Protein AF-A0A2V9JKZ2-F1 (afdb_monomer_lite)

Structure (mmCIF, N/CA/C/O backbone):
data_AF-A0A2V9JKZ2-F1
#
_entry.id   AF-A0A2V9JKZ2-F1
#
loop_
_atom_site.group_PDB
_atom_site.id
_atom_site.type_symbol
_atom_site.label_atom_id
_atom_site.label_alt_id
_atom_site.label_comp_id
_atom_site.label_asym_id
_atom_site.label_entity_id
_atom_site.label_seq_id
_atom_site.pdbx_PDB_ins_code
_atom_site.Cartn_x
_atom_site.Cartn_y
_atom_site.Cartn_z
_atom_site.occupancy
_atom_site.B_iso_or_equiv
_atom_site.auth_seq_id
_atom_site.auth_comp_id
_atom_site.auth_asym_id
_atom_site.auth_atom_id
_atom_site.pdbx_PDB_model_num
ATOM 1 N N . SER A 1 1 ? 3.145 -2.200 -25.093 1.00 50.59 1 SER A N 1
ATOM 2 C CA . SER A 1 1 ? 3.037 -1.882 -26.533 1.00 50.59 1 SER A CA 1
ATOM 3 C C . SER A 1 1 ? 2.208 -0.611 -26.647 1.00 50.59 1 SER A C 1
ATOM 5 O O . SER A 1 1 ? 1.020 -0.634 -26.364 1.00 50.59 1 SER A O 1
ATOM 7 N N . GLY A 1 2 ? 2.857 0.525 -26.915 1.00 55.97 2 GLY A N 1
ATOM 8 C CA . GLY A 1 2 ? 2.317 1.862 -26.623 1.00 55.97 2 GLY A CA 1
ATOM 9 C C . GLY A 1 2 ? 1.389 2.433 -27.693 1.00 55.97 2 GLY A C 1
ATOM 10 O O . GLY A 1 2 ? 1.823 3.236 -28.509 1.00 55.97 2 GLY A O 1
ATOM 11 N N . THR A 1 3 ? 0.114 2.047 -27.670 1.00 51.66 3 THR A N 1
ATOM 12 C CA . THR A 1 3 ? -0.941 2.721 -28.461 1.00 51.66 3 THR A CA 1
ATOM 13 C C . THR A 1 3 ? -2.129 3.197 -27.622 1.00 51.66 3 THR A C 1
ATOM 15 O O . THR A 1 3 ? -3.080 3.740 -28.173 1.00 51.66 3 THR A O 1
ATOM 18 N N . GLN A 1 4 ? -2.061 3.066 -26.295 1.00 59.31 4 GLN A N 1
ATOM 19 C CA . GLN A 1 4 ? -2.987 3.707 -25.360 1.00 59.31 4 GLN A CA 1
ATOM 20 C C . GLN A 1 4 ? -2.178 4.589 -24.397 1.00 59.31 4 GLN A C 1
ATOM 22 O O . GLN A 1 4 ? -1.034 4.237 -24.096 1.00 59.31 4 GLN A O 1
ATOM 27 N N . PRO A 1 5 ? -2.707 5.744 -23.958 1.00 59.09 5 PRO A N 1
ATOM 28 C CA . PRO A 1 5 ? -2.115 6.493 -22.857 1.00 59.09 5 PRO A CA 1
ATOM 29 C C . PRO A 1 5 ? -2.015 5.580 -21.628 1.00 59.09 5 PRO A C 1
ATOM 31 O O . PRO A 1 5 ? -3.027 5.127 -21.103 1.00 59.09 5 PRO A O 1
ATOM 34 N N . ASP A 1 6 ? -0.793 5.263 -21.200 1.00 71.12 6 ASP A N 1
ATOM 35 C CA . ASP A 1 6 ? -0.531 4.451 -20.007 1.00 71.12 6 ASP A CA 1
ATOM 36 C C . ASP A 1 6 ? -0.588 5.348 -18.757 1.00 71.12 6 ASP A C 1
ATOM 38 O O . ASP A 1 6 ? 0.403 5.538 -18.038 1.00 71.12 6 ASP A O 1
ATOM 42 N N . ASP A 1 7 ? -1.749 5.960 -18.529 1.00 87.25 7 ASP A N 1
ATOM 43 C CA . ASP A 1 7 ? -1.973 6.866 -17.411 1.00 87.25 7 ASP A CA 1
ATOM 44 C C . ASP A 1 7 ? -2.085 6.055 -16.117 1.00 87.25 7 ASP A C 1
ATOM 46 O O . ASP A 1 7 ? -3.095 5.428 -15.800 1.00 87.25 7 ASP A O 1
ATOM 50 N N . TYR A 1 8 ? -1.003 6.065 -15.331 1.00 89.56 8 TYR A N 1
ATOM 51 C CA . TYR A 1 8 ? -0.931 5.349 -14.055 1.00 89.56 8 TYR A CA 1
ATOM 52 C C . TYR A 1 8 ? -2.120 5.597 -13.097 1.00 89.56 8 TYR A C 1
ATOM 54 O O . TYR A 1 8 ? -2.390 4.685 -12.308 1.00 89.56 8 TYR A O 1
ATOM 62 N N . PRO A 1 9 ? -2.822 6.759 -13.094 1.00 95.44 9 PRO A N 1
ATOM 63 C CA . PRO A 1 9 ? -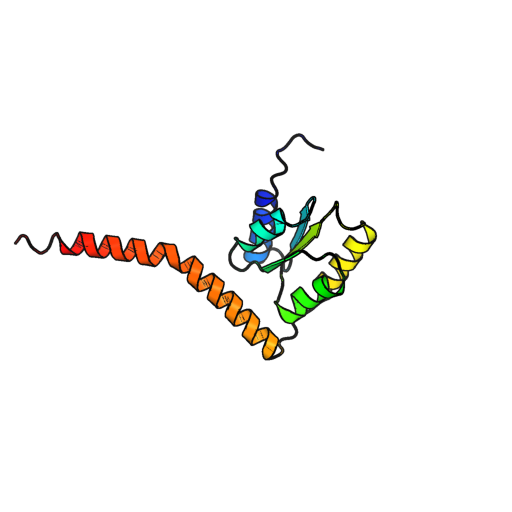3.999 6.942 -12.251 1.00 95.44 9 PRO A CA 1
ATOM 64 C C . PRO A 1 9 ? -5.141 5.971 -12.567 1.00 95.44 9 PRO A C 1
ATOM 66 O O . PRO A 1 9 ? -5.760 5.482 -11.626 1.00 95.44 9 PRO A O 1
ATOM 69 N N . ASP A 1 10 ? -5.374 5.627 -13.835 1.00 95.25 10 ASP A N 1
ATOM 70 C CA . ASP A 1 10 ? -6.485 4.751 -14.236 1.00 95.25 10 ASP A CA 1
ATOM 71 C C . ASP A 1 10 ? -6.268 3.323 -13.716 1.00 95.25 10 ASP A C 1
ATOM 73 O O . ASP A 1 10 ? -7.163 2.679 -13.163 1.00 95.25 10 ASP A O 1
ATOM 77 N N . PHE A 1 11 ? -5.027 2.838 -13.803 1.00 96.25 11 PHE A N 1
ATOM 78 C CA . PHE A 1 11 ? -4.645 1.544 -13.236 1.00 96.25 11 PHE A CA 1
ATOM 79 C C . PHE A 1 11 ? -4.680 1.553 -11.704 1.00 96.25 11 PHE A C 1
ATOM 81 O O . PHE A 1 11 ? -5.092 0.565 -11.089 1.00 96.25 11 PHE A O 1
ATOM 88 N N . ALA A 1 12 ? -4.273 2.662 -11.077 1.00 97.50 12 ALA A N 1
ATOM 89 C CA . ALA A 1 12 ? -4.365 2.824 -9.630 1.00 97.50 12 ALA A CA 1
ATOM 90 C C . ALA A 1 12 ? -5.826 2.795 -9.153 1.00 97.50 12 ALA A C 1
ATOM 92 O O . ALA A 1 12 ? -6.121 2.124 -8.164 1.00 97.50 12 ALA A O 1
ATOM 93 N N . GLU A 1 13 ? -6.739 3.450 -9.878 1.00 97.81 13 GLU A N 1
ATOM 94 C CA . GLU A 1 13 ? -8.178 3.390 -9.621 1.00 97.81 13 GLU A CA 1
ATOM 95 C C . GLU A 1 13 ? -8.714 1.967 -9.769 1.00 97.81 13 GLU A C 1
ATOM 97 O O . GLU A 1 13 ? -9.352 1.457 -8.848 1.00 97.81 13 GLU A O 1
ATOM 102 N N . ALA A 1 14 ? -8.407 1.283 -10.873 1.00 97.75 14 ALA A N 1
ATOM 103 C CA . ALA A 1 14 ? -8.881 -0.078 -11.111 1.00 97.75 14 ALA A CA 1
ATOM 104 C C . ALA A 1 14 ? -8.465 -1.052 -9.991 1.00 97.75 14 ALA A C 1
ATOM 106 O O . ALA A 1 14 ? -9.300 -1.818 -9.493 1.00 97.75 14 ALA A O 1
ATOM 107 N N . VAL A 1 15 ? -7.196 -1.000 -9.562 1.00 98.19 15 VAL A N 1
ATOM 108 C CA . VAL A 1 15 ? -6.673 -1.827 -8.461 1.00 98.19 15 VAL A CA 1
ATOM 109 C C . VAL A 1 15 ? -7.284 -1.416 -7.124 1.00 98.19 15 VAL A C 1
ATOM 111 O O . VAL A 1 15 ? -7.776 -2.276 -6.392 1.00 98.19 15 VAL A O 1
ATOM 114 N N . GLY A 1 16 ? -7.312 -0.119 -6.811 1.00 98.25 16 GLY A N 1
ATOM 115 C CA . GLY A 1 16 ? -7.882 0.377 -5.561 1.00 98.25 16 GLY A CA 1
ATOM 116 C C . GLY A 1 16 ? -9.360 0.015 -5.419 1.00 98.25 16 GLY A C 1
ATOM 117 O O . GLY A 1 16 ? -9.785 -0.487 -4.384 1.00 98.25 16 GLY A O 1
ATOM 118 N N . MET A 1 17 ? -10.147 0.153 -6.485 1.00 98.31 17 MET A N 1
ATOM 119 C CA . MET A 1 17 ? -11.558 -0.232 -6.483 1.00 98.31 17 MET A CA 1
ATOM 120 C C . MET A 1 17 ? -11.761 -1.748 -6.395 1.00 98.31 17 MET A C 1
ATOM 122 O O . MET A 1 17 ? -12.763 -2.194 -5.839 1.00 98.31 17 MET A O 1
ATOM 126 N N . ALA A 1 18 ? -10.848 -2.567 -6.927 1.00 98.56 18 ALA A N 1
ATOM 127 C CA . ALA A 1 18 ? -10.902 -4.015 -6.731 1.00 98.56 18 ALA A CA 1
ATOM 128 C C . ALA A 1 18 ? -10.695 -4.396 -5.258 1.00 98.56 18 ALA A C 1
ATOM 130 O O . ALA A 1 18 ? -11.501 -5.159 -4.724 1.00 98.56 18 ALA A O 1
ATOM 131 N N . VAL A 1 19 ? -9.683 -3.814 -4.606 1.00 98.44 19 VAL A N 1
ATOM 132 C CA . VAL A 1 19 ? -9.399 -4.041 -3.180 1.00 98.44 19 VAL A CA 1
ATOM 133 C C . VAL A 1 19 ? -10.551 -3.539 -2.311 1.00 98.44 19 VAL A C 1
ATOM 135 O O . VAL A 1 19 ? -11.118 -4.284 -1.518 1.00 98.44 19 VAL A O 1
ATOM 138 N N . ARG A 1 20 ? -10.980 -2.293 -2.520 1.00 97.25 20 ARG A N 1
ATOM 139 C CA . ARG A 1 20 ? -12.038 -1.655 -1.730 1.00 97.25 20 ARG A CA 1
ATOM 140 C C . ARG A 1 20 ? -13.392 -2.360 -1.834 1.00 97.25 20 ARG A C 1
ATOM 142 O O . ARG A 1 20 ? -14.122 -2.447 -0.853 1.00 97.25 20 ARG A O 1
ATOM 149 N N . ASN A 1 21 ? -13.729 -2.882 -3.013 1.00 97.50 21 ASN A N 1
ATOM 150 C CA . ASN A 1 21 ? -14.980 -3.613 -3.225 1.00 97.50 21 ASN A CA 1
ATOM 151 C C . ASN A 1 21 ? -14.881 -5.099 -2.832 1.00 97.50 21 ASN A C 1
ATOM 153 O O . ASN A 1 21 ? -15.763 -5.870 -3.204 1.00 97.50 21 ASN A O 1
ATOM 157 N N . ASN A 1 22 ? -13.823 -5.512 -2.122 1.00 96.94 22 ASN A N 1
ATOM 158 C CA . ASN A 1 22 ? -13.576 -6.897 -1.709 1.00 96.94 22 ASN A CA 1
ATOM 159 C C . ASN A 1 22 ? -13.552 -7.894 -2.887 1.00 96.94 22 ASN A C 1
ATOM 161 O O . ASN A 1 22 ? -13.917 -9.057 -2.736 1.00 96.94 22 ASN A O 1
ATOM 165 N N . ARG A 1 23 ? -13.147 -7.444 -4.084 1.00 98.19 23 ARG A N 1
ATOM 166 C CA . ARG A 1 23 ? -12.885 -8.330 -5.237 1.00 98.19 23 ARG A CA 1
ATOM 167 C C . ARG A 1 23 ? -11.467 -8.904 -5.209 1.00 98.19 23 ARG A C 1
ATOM 169 O O . ARG A 1 23 ? -11.173 -9.827 -5.962 1.00 98.19 23 ARG A O 1
ATOM 176 N N . ALA A 1 24 ? -10.602 -8.328 -4.382 1.00 97.75 24 ALA A N 1
ATOM 177 C CA . ALA A 1 24 ? -9.263 -8.798 -4.067 1.00 97.75 24 ALA A CA 1
ATOM 178 C C . ALA A 1 24 ? -8.903 -8.345 -2.646 1.00 97.75 24 ALA A C 1
ATOM 180 O O . ALA A 1 24 ? -9.344 -7.280 -2.221 1.00 97.75 24 ALA A O 1
ATOM 181 N N . ASP A 1 25 ? -8.069 -9.106 -1.940 1.00 97.00 25 ASP A N 1
ATOM 182 C CA . ASP A 1 25 ? -7.619 -8.726 -0.591 1.00 97.00 25 ASP A CA 1
ATOM 183 C C . ASP A 1 25 ? -6.493 -7.682 -0.630 1.00 97.00 25 ASP A C 1
ATOM 185 O O . ASP A 1 25 ? -6.369 -6.834 0.255 1.00 97.00 25 ASP A O 1
ATOM 189 N N . ARG A 1 26 ? -5.643 -7.750 -1.664 1.00 98.38 26 ARG A N 1
ATOM 190 C CA . ARG A 1 26 ? -4.467 -6.892 -1.855 1.00 98.38 26 ARG A CA 1
ATOM 191 C C . ARG A 1 26 ? -4.235 -6.579 -3.331 1.00 98.38 26 ARG A C 1
ATOM 193 O O . ARG A 1 26 ? -4.642 -7.339 -4.208 1.00 98.38 26 ARG A O 1
ATOM 200 N N . GLY A 1 27 ? -3.545 -5.474 -3.598 1.00 98.50 27 GLY A N 1
ATOM 201 C CA . GLY A 1 27 ? -3.153 -5.037 -4.938 1.00 98.50 27 GLY A CA 1
ATOM 202 C C . GLY A 1 27 ? -1.641 -4.896 -5.111 1.00 98.50 27 GLY A C 1
ATOM 203 O O . GLY A 1 27 ? -0.915 -4.645 -4.150 1.00 98.50 27 GLY A O 1
ATOM 204 N N . VAL A 1 28 ? -1.167 -5.011 -6.353 1.00 98.62 28 VAL A N 1
ATOM 205 C CA . VAL A 1 28 ? 0.209 -4.673 -6.746 1.00 98.62 28 VAL A CA 1
ATOM 206 C C . VAL A 1 28 ? 0.156 -3.731 -7.946 1.00 98.62 28 VAL A C 1
ATOM 208 O O . VAL A 1 28 ? -0.526 -4.015 -8.929 1.00 98.62 28 VAL A O 1
ATOM 211 N N . LEU A 1 29 ? 0.875 -2.615 -7.870 1.00 98.12 29 LEU A N 1
ATOM 212 C CA . LEU A 1 29 ? 1.020 -1.633 -8.941 1.00 98.12 29 LEU A CA 1
ATOM 213 C C . LEU A 1 29 ? 2.484 -1.524 -9.353 1.00 98.12 29 LEU A C 1
ATOM 215 O O . LEU A 1 29 ? 3.384 -1.501 -8.515 1.00 98.12 29 LEU A O 1
ATOM 219 N N . VAL A 1 30 ? 2.724 -1.395 -10.654 1.00 96.81 30 VAL A N 1
ATOM 220 C CA . VAL A 1 30 ? 4.069 -1.229 -11.207 1.00 96.81 30 VAL A CA 1
ATOM 221 C C . VAL A 1 30 ? 4.048 -0.067 -12.187 1.00 96.81 30 VAL A C 1
ATOM 223 O O . VAL A 1 30 ? 3.285 -0.074 -13.148 1.00 96.81 30 VAL A O 1
ATOM 226 N N . CYS A 1 31 ? 4.895 0.936 -11.966 1.00 94.31 31 CYS A N 1
ATOM 227 C CA . CYS A 1 31 ? 5.140 1.988 -12.955 1.00 94.31 31 CYS A CA 1
ATOM 228 C C . CYS A 1 31 ? 6.628 2.351 -12.987 1.00 94.31 31 CYS A C 1
ATOM 230 O O . CYS A 1 31 ? 7.406 1.784 -12.229 1.00 94.31 31 CYS A O 1
ATOM 232 N N . GLY A 1 32 ? 7.048 3.278 -13.857 1.00 95.50 32 GLY A N 1
ATOM 233 C CA . GLY A 1 32 ? 8.470 3.596 -14.055 1.00 95.50 32 GLY A CA 1
ATOM 234 C C . GLY A 1 32 ? 9.244 3.822 -12.748 1.00 95.50 32 GLY A C 1
ATOM 235 O O . GLY A 1 32 ? 10.177 3.081 -12.457 1.00 95.50 32 GLY A O 1
ATOM 236 N N . SER A 1 33 ? 8.840 4.805 -11.937 1.00 96.81 33 SER A N 1
ATOM 237 C CA . SER A 1 33 ? 9.418 5.033 -10.598 1.00 96.81 33 SER A CA 1
ATOM 238 C C . SER A 1 33 ? 8.581 4.458 -9.452 1.00 96.81 33 SER A C 1
ATOM 240 O O . SER A 1 33 ? 9.077 4.337 -8.338 1.00 96.81 33 SER A O 1
ATOM 242 N N . GLY A 1 34 ? 7.307 4.146 -9.695 1.00 97.12 34 GLY A N 1
ATOM 243 C CA . GLY A 1 34 ? 6.315 3.805 -8.668 1.00 97.12 34 GLY A CA 1
ATOM 244 C C . GLY A 1 34 ? 5.704 5.019 -7.947 1.00 97.12 34 GLY A C 1
ATOM 245 O O . GLY A 1 34 ? 4.626 4.910 -7.370 1.00 97.12 34 GLY A O 1
ATOM 246 N N . VAL A 1 35 ? 6.326 6.202 -8.022 1.00 97.94 35 VAL A N 1
ATOM 247 C CA . VAL A 1 35 ? 5.920 7.389 -7.240 1.00 97.94 35 VAL A CA 1
ATOM 248 C C . VAL A 1 35 ? 4.518 7.867 -7.610 1.00 97.94 35 VAL A C 1
ATOM 250 O O . VAL A 1 35 ? 3.664 7.994 -6.738 1.00 97.94 35 VAL A O 1
ATOM 253 N N . GLY A 1 36 ? 4.259 8.096 -8.901 1.00 96.94 36 GLY A N 1
ATOM 254 C CA . GLY A 1 36 ? 2.952 8.576 -9.361 1.00 96.94 36 GLY A CA 1
ATOM 255 C C . GLY A 1 36 ? 1.825 7.607 -9.003 1.00 96.94 36 GLY A C 1
ATOM 256 O O . GLY A 1 36 ? 0.820 8.013 -8.425 1.00 96.94 36 GLY A O 1
ATOM 257 N N . ALA A 1 37 ? 2.031 6.312 -9.262 1.00 97.44 37 ALA A N 1
ATOM 258 C CA . ALA A 1 37 ? 1.052 5.271 -8.953 1.00 97.44 37 ALA A CA 1
ATOM 259 C C . ALA A 1 37 ? 0.732 5.214 -7.450 1.00 97.44 37 ALA A C 1
ATOM 261 O O . ALA A 1 37 ? -0.436 5.136 -7.080 1.00 97.44 37 ALA A O 1
ATOM 262 N N . SER A 1 38 ? 1.746 5.336 -6.586 1.00 98.44 38 SER A N 1
ATOM 263 C CA . SER A 1 38 ? 1.560 5.408 -5.131 1.00 98.44 38 SER A CA 1
ATOM 264 C C . SER A 1 38 ? 0.787 6.661 -4.708 1.00 98.44 38 SER A C 1
ATOM 266 O O . SER A 1 38 ? -0.140 6.568 -3.901 1.00 98.44 38 SER A O 1
ATOM 268 N N . VAL A 1 39 ? 1.103 7.826 -5.285 1.00 98.44 39 VAL A N 1
ATOM 269 C CA . VAL A 1 39 ? 0.375 9.075 -5.010 1.00 98.44 39 VAL A CA 1
ATOM 270 C C . VAL A 1 39 ? -1.097 8.955 -5.403 1.00 98.44 39 VAL A C 1
ATOM 272 O O . VAL A 1 39 ? -1.947 9.348 -4.607 1.00 98.44 39 VAL A O 1
ATOM 275 N N . ALA A 1 40 ? -1.399 8.418 -6.589 1.00 98.31 40 ALA A N 1
ATOM 276 C CA . ALA A 1 40 ? -2.769 8.251 -7.074 1.00 98.31 40 ALA A CA 1
ATOM 277 C C . ALA A 1 40 ? -3.558 7.225 -6.250 1.00 98.31 40 ALA A C 1
ATOM 279 O O . ALA A 1 40 ? -4.662 7.530 -5.805 1.00 98.31 40 ALA A O 1
ATOM 280 N N . ALA A 1 41 ? -2.983 6.048 -5.983 1.00 98.31 41 ALA A N 1
ATOM 281 C CA . ALA A 1 41 ? -3.652 4.989 -5.228 1.00 98.31 41 ALA A CA 1
ATOM 282 C C . ALA A 1 41 ? -4.068 5.456 -3.823 1.00 98.31 41 ALA A C 1
ATOM 284 O O . ALA A 1 41 ? -5.200 5.227 -3.412 1.00 98.31 41 ALA A O 1
ATOM 285 N N . ASN A 1 42 ? -3.204 6.202 -3.124 1.00 98.25 42 ASN A N 1
ATOM 286 C CA . ASN A 1 42 ? -3.506 6.757 -1.797 1.00 98.25 42 ASN A CA 1
ATOM 287 C C . ASN A 1 42 ? -4.555 7.893 -1.804 1.00 98.25 42 ASN A C 1
ATOM 289 O O . ASN A 1 42 ? -4.872 8.436 -0.746 1.00 98.25 42 ASN A O 1
ATOM 293 N N . LYS A 1 43 ? -5.075 8.319 -2.967 1.00 97.12 43 LYS A N 1
ATOM 294 C CA . LYS A 1 43 ? -6.242 9.224 -3.033 1.00 97.12 43 LYS A CA 1
ATOM 295 C C . LYS A 1 43 ? -7.570 8.484 -2.959 1.00 97.12 43 LYS A C 1
ATOM 297 O O . LYS A 1 43 ? -8.598 9.123 -2.736 1.00 97.12 43 LYS A O 1
ATOM 302 N N . ILE A 1 44 ? -7.555 7.171 -3.151 1.00 97.50 44 ILE A N 1
ATOM 303 C CA . ILE A 1 44 ? -8.740 6.330 -3.078 1.00 97.50 44 ILE A CA 1
ATOM 304 C C . ILE A 1 44 ? -8.975 6.008 -1.601 1.00 97.50 44 ILE A C 1
ATOM 306 O O . ILE A 1 44 ? -8.069 5.475 -0.960 1.00 97.50 44 ILE A O 1
ATOM 310 N N . PRO A 1 45 ? -10.164 6.311 -1.050 1.00 97.00 45 PRO A N 1
ATOM 311 C CA . PRO A 1 45 ? -10.476 5.979 0.331 1.00 97.00 45 PRO A CA 1
ATOM 312 C C . PRO A 1 45 ? -10.205 4.508 0.647 1.00 97.00 45 PRO A C 1
ATOM 314 O O . PRO A 1 45 ? -10.501 3.641 -0.174 1.00 97.00 45 PRO A O 1
ATOM 317 N N . GLU A 1 46 ? -9.694 4.243 1.846 1.00 97.12 46 GLU A N 1
ATOM 318 C CA . GLU A 1 46 ? -9.406 2.916 2.402 1.00 97.12 46 GLU A CA 1
ATOM 319 C C . GLU A 1 46 ? -8.202 2.200 1.759 1.00 97.12 46 GLU A C 1
ATOM 321 O O . GLU A 1 46 ? -7.796 1.129 2.233 1.00 97.12 46 GLU A O 1
ATOM 326 N N . ILE A 1 47 ? -7.571 2.805 0.747 1.00 98.56 47 ILE A N 1
ATOM 327 C CA . ILE A 1 47 ? -6.332 2.317 0.140 1.00 98.56 47 ILE A CA 1
ATOM 328 C C . ILE A 1 47 ? -5.121 2.886 0.869 1.00 98.56 47 ILE A C 1
ATOM 330 O O . ILE A 1 47 ? -4.971 4.091 1.053 1.00 98.56 47 ILE A O 1
ATOM 334 N N . ARG A 1 48 ? -4.230 1.980 1.264 1.00 98.56 48 ARG A N 1
ATOM 335 C CA . ARG A 1 48 ? -2.932 2.259 1.875 1.00 98.56 48 ARG A CA 1
ATOM 336 C C . ARG A 1 48 ? -1.878 1.659 0.962 1.00 98.56 48 ARG A C 1
ATOM 338 O O . ARG A 1 48 ? -1.610 0.459 1.027 1.00 98.56 48 ARG A O 1
ATOM 345 N N . ALA A 1 49 ? -1.345 2.490 0.071 1.00 98.69 49 ALA A N 1
ATOM 346 C CA . ALA A 1 49 ? -0.379 2.081 -0.937 1.00 98.69 49 ALA A CA 1
ATOM 347 C C . ALA A 1 49 ? 1.048 2.491 -0.549 1.00 98.69 49 ALA A C 1
ATOM 349 O O . ALA A 1 49 ? 1.325 3.681 -0.388 1.00 98.69 49 ALA A O 1
ATOM 350 N N . GLY A 1 50 ? 1.973 1.536 -0.459 1.00 98.56 50 GLY A N 1
ATOM 351 C CA . GLY A 1 50 ? 3.385 1.805 -0.165 1.00 98.56 50 GLY A CA 1
ATOM 352 C C . GLY A 1 50 ? 4.281 1.564 -1.372 1.00 98.56 50 GLY A C 1
ATOM 353 O O . GLY A 1 50 ? 4.205 0.516 -2.010 1.00 98.56 50 GLY A O 1
ATOM 354 N N . LEU A 1 51 ? 5.135 2.54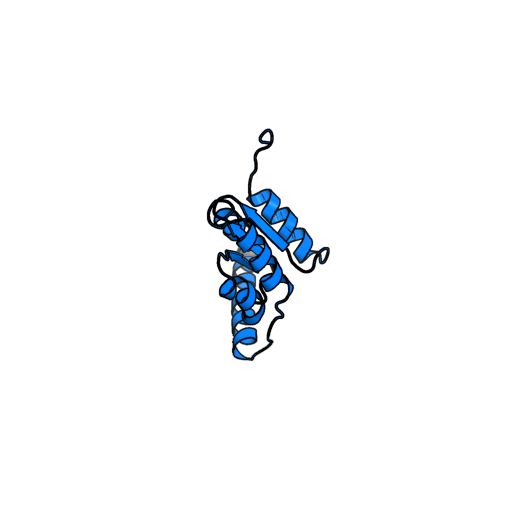0 -1.689 1.00 98.75 51 LEU A N 1
ATOM 355 C CA . LEU A 1 51 ? 6.226 2.362 -2.645 1.00 98.75 51 LEU A CA 1
ATOM 356 C C . LEU A 1 51 ? 7.399 1.689 -1.933 1.00 98.75 51 LEU A C 1
ATOM 358 O O . LEU A 1 51 ? 8.014 2.305 -1.065 1.00 98.75 51 LEU A O 1
ATOM 362 N N . CYS A 1 52 ? 7.710 0.450 -2.304 1.00 98.62 52 CYS A N 1
ATOM 363 C CA . CYS A 1 52 ? 8.763 -0.325 -1.652 1.00 98.62 52 CYS A CA 1
ATOM 364 C C . CYS A 1 52 ? 9.790 -0.800 -2.678 1.00 98.62 52 CYS A C 1
ATOM 366 O O . CYS A 1 52 ? 9.430 -1.347 -3.720 1.00 98.62 52 CYS A O 1
ATOM 368 N N . HIS A 1 53 ? 11.072 -0.630 -2.358 1.00 98.50 53 HIS A N 1
ATOM 369 C CA . HIS A 1 53 ? 12.200 -1.116 -3.165 1.00 98.50 53 HIS A CA 1
ATOM 370 C C . HIS A 1 53 ? 13.130 -2.032 -2.359 1.00 98.50 53 HIS A C 1
ATOM 372 O O . HIS A 1 53 ? 14.250 -2.304 -2.777 1.00 98.50 53 HIS A O 1
ATOM 378 N N . ASP A 1 54 ? 12.655 -2.521 -1.215 1.00 98.56 54 ASP A N 1
ATOM 379 C CA . ASP A 1 54 ? 13.378 -3.393 -0.298 1.00 98.56 54 ASP A CA 1
ATOM 380 C C . ASP A 1 54 ? 12.404 -4.308 0.470 1.00 98.56 54 ASP A C 1
ATOM 382 O O . ASP A 1 54 ? 11.231 -3.966 0.676 1.00 98.56 54 ASP A O 1
ATOM 386 N N . SER A 1 55 ? 12.887 -5.489 0.870 1.00 98.25 55 SER A N 1
ATOM 387 C CA . SER A 1 55 ? 12.064 -6.549 1.474 1.00 98.25 55 SER A CA 1
ATOM 388 C C . SER A 1 55 ? 11.542 -6.167 2.860 1.00 98.25 55 SER A C 1
ATOM 390 O O . SER A 1 55 ? 10.437 -6.569 3.230 1.00 98.25 55 SER A O 1
ATOM 392 N N . TYR A 1 56 ? 12.294 -5.343 3.600 1.00 98.44 56 TYR A N 1
ATOM 393 C CA . TYR A 1 56 ? 11.878 -4.842 4.907 1.00 98.44 56 TYR A CA 1
ATOM 394 C C . TYR A 1 56 ? 10.622 -3.979 4.769 1.00 98.44 56 TYR A C 1
ATOM 396 O O . TYR A 1 56 ? 9.597 -4.305 5.362 1.00 98.44 56 TYR A O 1
ATOM 404 N N . SER A 1 57 ? 10.644 -2.950 3.924 1.00 98.62 57 SER A N 1
ATOM 405 C CA . SER A 1 57 ? 9.498 -2.062 3.708 1.00 98.62 57 SER A CA 1
ATOM 406 C C . SER A 1 57 ? 8.281 -2.803 3.147 1.00 98.62 57 SER A C 1
ATOM 408 O O . SER A 1 57 ? 7.160 -2.550 3.588 1.00 98.62 57 SER A O 1
ATOM 410 N N . ALA A 1 58 ? 8.482 -3.750 2.220 1.00 98.69 58 ALA A N 1
ATOM 411 C CA . ALA A 1 58 ? 7.390 -4.530 1.629 1.00 98.69 58 ALA A CA 1
ATOM 412 C C . ALA A 1 58 ? 6.655 -5.405 2.663 1.00 98.69 58 ALA A C 1
ATOM 414 O O . ALA A 1 58 ? 5.431 -5.525 2.608 1.00 98.69 58 ALA A O 1
ATOM 415 N N . HIS A 1 59 ? 7.388 -5.991 3.614 1.00 98.75 59 HIS A N 1
ATOM 416 C CA . HIS A 1 59 ? 6.810 -6.781 4.702 1.00 98.75 59 HIS A CA 1
ATOM 417 C C . HIS A 1 59 ? 6.206 -5.892 5.798 1.00 98.75 59 HIS A C 1
ATOM 419 O O . HIS A 1 59 ? 5.041 -6.033 6.168 1.00 98.75 59 HIS A O 1
ATOM 425 N N . GLN A 1 60 ? 6.995 -4.938 6.294 1.00 98.31 60 GLN A N 1
ATOM 426 C CA . GLN A 1 60 ? 6.645 -4.093 7.435 1.00 98.31 60 GLN A CA 1
ATOM 427 C C . GLN A 1 60 ? 5.484 -3.154 7.126 1.00 98.31 60 GLN A C 1
ATOM 429 O O . GLN A 1 60 ? 4.681 -2.886 8.012 1.00 98.31 60 GLN A O 1
ATOM 434 N N . GLY A 1 61 ? 5.338 -2.699 5.877 1.00 98.50 61 GLY A N 1
ATOM 435 C CA . GLY A 1 61 ? 4.177 -1.905 5.478 1.00 98.50 61 GLY A CA 1
ATOM 436 C C . GLY A 1 61 ? 2.860 -2.637 5.757 1.00 98.50 61 GLY A C 1
ATOM 437 O O . GLY A 1 61 ? 1.894 -2.038 6.223 1.00 98.50 61 GLY A O 1
ATOM 438 N N . VAL A 1 62 ? 2.818 -3.955 5.553 1.00 98.75 62 VAL A N 1
ATOM 439 C CA . VAL A 1 62 ? 1.649 -4.766 5.924 1.00 98.75 62 VAL A CA 1
ATOM 440 C C . VAL A 1 62 ? 1.574 -4.943 7.435 1.00 98.75 62 VAL A C 1
ATOM 442 O O . VAL A 1 62 ? 0.525 -4.721 8.033 1.00 98.75 62 VAL A O 1
ATOM 445 N N . GLU A 1 63 ? 2.684 -5.330 8.062 1.00 98.62 63 GLU A N 1
ATOM 446 C CA . GLU A 1 63 ? 2.725 -5.663 9.486 1.00 98.62 63 GLU A CA 1
ATOM 447 C C . GLU A 1 63 ? 2.344 -4.482 10.395 1.00 98.62 63 GLU A C 1
ATOM 449 O O . GLU A 1 63 ? 1.663 -4.667 11.411 1.00 98.62 63 GLU A O 1
ATOM 454 N N . HIS A 1 64 ? 2.773 -3.274 10.032 1.00 98.56 64 HIS A N 1
ATOM 455 C CA . HIS A 1 64 ? 2.659 -2.064 10.844 1.00 98.56 64 HIS A CA 1
ATOM 456 C C . HIS A 1 64 ? 1.503 -1.162 10.428 1.00 98.56 64 HIS A C 1
ATOM 458 O O . HIS A 1 64 ? 0.838 -0.585 11.292 1.00 98.56 64 HIS A O 1
ATOM 464 N N . ASP A 1 65 ? 1.279 -1.031 9.122 1.00 98.31 65 ASP A N 1
ATOM 465 C CA . ASP A 1 65 ? 0.360 -0.042 8.558 1.00 98.31 65 ASP A CA 1
ATOM 466 C C . ASP A 1 65 ? -0.839 -0.687 7.857 1.00 98.31 65 ASP A C 1
ATOM 468 O O . ASP A 1 65 ? -1.674 0.023 7.295 1.00 98.31 65 ASP A O 1
ATOM 472 N N . ASP A 1 66 ? -0.953 -2.021 7.903 1.00 98.50 66 ASP A N 1
ATOM 473 C CA . ASP A 1 66 ? -2.005 -2.772 7.212 1.00 98.50 66 ASP A CA 1
ATOM 474 C C . ASP A 1 66 ? -2.093 -2.358 5.731 1.00 98.50 66 ASP A C 1
ATOM 476 O O . ASP A 1 66 ? -3.169 -2.092 5.186 1.00 98.50 66 ASP A O 1
ATOM 480 N N . MET A 1 67 ? -0.924 -2.188 5.100 1.00 98.69 67 MET A N 1
ATOM 481 C CA . MET A 1 67 ? -0.784 -1.830 3.692 1.00 98.69 67 MET A CA 1
ATOM 482 C C . MET A 1 67 ? -1.488 -2.871 2.821 1.00 98.69 67 MET A C 1
ATOM 484 O O . MET A 1 67 ? -1.196 -4.064 2.896 1.00 98.69 67 MET A O 1
ATOM 488 N N . ASN A 1 68 ? -2.398 -2.414 1.963 1.00 98.75 68 ASN A N 1
ATOM 489 C CA . ASN A 1 68 ? -3.203 -3.279 1.099 1.00 98.75 68 ASN A CA 1
ATOM 490 C C . ASN A 1 68 ? -2.868 -3.122 -0.391 1.00 98.75 68 ASN A C 1
ATOM 492 O O . ASN A 1 68 ? -3.362 -3.894 -1.211 1.00 98.75 68 ASN A O 1
ATOM 496 N N . VAL A 1 69 ? -1.980 -2.191 -0.751 1.00 98.88 69 VAL A N 1
ATOM 497 C CA . VAL A 1 69 ? -1.432 -2.075 -2.106 1.00 98.88 69 VAL A CA 1
ATOM 498 C C . VAL A 1 69 ? 0.089 -1.910 -2.055 1.00 98.88 69 VAL A C 1
ATOM 500 O O . VAL A 1 69 ? 0.602 -0.965 -1.460 1.00 98.88 69 VAL A O 1
ATOM 503 N N . LEU A 1 70 ? 0.821 -2.804 -2.716 1.00 98.88 70 LEU A N 1
ATOM 504 C CA . LEU A 1 70 ? 2.258 -2.660 -2.952 1.00 98.88 70 LEU A CA 1
ATOM 505 C C . LEU A 1 70 ? 2.492 -1.907 -4.261 1.00 98.88 70 LEU A C 1
ATOM 507 O O . LEU A 1 70 ? 1.892 -2.234 -5.282 1.00 98.88 70 LEU A O 1
ATOM 511 N N . VAL A 1 71 ? 3.399 -0.935 -4.264 1.00 98.81 71 VAL A N 1
ATOM 512 C CA . VAL A 1 71 ? 3.797 -0.201 -5.467 1.00 98.81 71 VAL A CA 1
ATOM 513 C C . VAL A 1 71 ? 5.286 -0.389 -5.725 1.00 98.81 71 VAL A C 1
ATOM 515 O O . VAL A 1 71 ? 6.100 -0.222 -4.821 1.00 98.81 71 VAL A O 1
ATOM 518 N N . LEU A 1 72 ? 5.647 -0.715 -6.967 1.00 98.69 72 LEU A N 1
ATOM 519 C CA . LEU A 1 72 ? 7.020 -0.990 -7.391 1.00 98.69 72 LEU A CA 1
ATOM 520 C C . LEU A 1 72 ? 7.450 -0.072 -8.544 1.00 98.69 72 LEU A C 1
ATOM 522 O O . LEU A 1 72 ? 6.645 0.326 -9.391 1.00 98.69 72 LEU A O 1
ATOM 526 N N . GLY A 1 73 ? 8.747 0.245 -8.582 1.00 98.06 73 GLY A N 1
ATOM 527 C CA . GLY A 1 73 ? 9.368 1.050 -9.637 1.00 98.06 73 GLY A CA 1
ATOM 528 C C . GLY A 1 73 ? 10.102 0.181 -10.655 1.00 98.06 73 GLY A C 1
ATOM 529 O O . GLY A 1 73 ? 11.207 -0.275 -10.374 1.00 98.06 73 GLY A O 1
ATOM 530 N N . SER A 1 74 ? 9.541 -0.019 -11.848 1.00 97.19 74 SER A N 1
ATOM 531 C CA . SER A 1 74 ? 10.117 -0.904 -12.875 1.00 97.19 74 SER A CA 1
ATOM 532 C C . SER A 1 74 ? 11.453 -0.428 -13.448 1.00 97.19 74 SER A C 1
ATOM 534 O O . SER A 1 74 ? 12.205 -1.230 -13.990 1.00 97.19 74 SER A O 1
ATOM 536 N N . ARG A 1 75 ? 11.762 0.869 -13.340 1.00 97.25 75 ARG A N 1
ATOM 537 C CA . ARG A 1 75 ? 13.059 1.453 -13.727 1.00 97.25 75 ARG A CA 1
ATOM 538 C C . ARG A 1 75 ? 14.025 1.582 -12.547 1.00 97.25 75 ARG A C 1
ATOM 540 O O . ARG A 1 75 ? 15.106 2.129 -12.726 1.00 97.25 75 ARG A O 1
ATOM 547 N N . VAL A 1 76 ? 13.620 1.147 -11.351 1.00 98.19 76 VAL A N 1
ATOM 548 C CA . VAL A 1 76 ? 14.374 1.334 -10.101 1.00 98.19 76 VAL A CA 1
ATOM 549 C C . VAL A 1 76 ? 14.910 0.011 -9.565 1.00 98.19 76 VAL A C 1
ATOM 551 O O . VAL A 1 76 ? 16.051 -0.041 -9.117 1.00 98.19 76 VAL A O 1
ATOM 554 N N . ILE A 1 77 ? 14.116 -1.058 -9.634 1.00 98.00 77 ILE A N 1
ATOM 555 C CA . ILE A 1 77 ? 14.493 -2.384 -9.131 1.00 98.00 77 ILE A CA 1
ATOM 556 C C . ILE A 1 77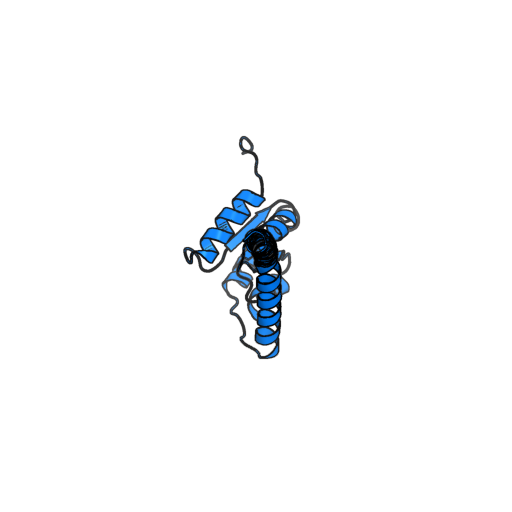 ? 14.505 -3.431 -10.245 1.00 98.00 77 ILE A C 1
ATOM 558 O O . ILE A 1 77 ? 13.761 -3.332 -11.221 1.00 98.00 77 ILE A O 1
ATOM 562 N N . ALA A 1 78 ? 15.339 -4.459 -10.083 1.00 97.75 78 ALA A N 1
ATOM 563 C CA . ALA A 1 78 ? 15.373 -5.607 -10.984 1.00 97.75 78 ALA A CA 1
ATOM 564 C C . ALA A 1 78 ? 14.147 -6.519 -10.796 1.00 97.75 78 ALA A C 1
ATOM 566 O O . ALA A 1 78 ? 13.536 -6.554 -9.725 1.00 97.75 78 ALA A O 1
ATOM 567 N N . SER A 1 79 ? 13.819 -7.305 -11.826 1.00 97.06 79 SER A N 1
ATOM 568 C CA . SER A 1 79 ? 12.667 -8.216 -11.817 1.00 97.06 79 SER A CA 1
ATOM 569 C C . SER A 1 79 ? 12.726 -9.249 -10.691 1.00 97.06 79 SER A C 1
ATOM 571 O O . SER A 1 79 ? 11.703 -9.511 -10.070 1.00 97.06 79 SER A O 1
ATOM 573 N N . GLU A 1 80 ? 13.895 -9.818 -10.393 1.00 97.94 80 GLU A N 1
ATOM 574 C CA . GLU A 1 80 ? 14.039 -10.810 -9.315 1.00 97.94 80 GLU A CA 1
ATOM 575 C C . GLU A 1 80 ? 13.679 -10.220 -7.949 1.00 97.94 80 GLU A C 1
ATOM 577 O O . GLU A 1 80 ? 12.874 -10.796 -7.215 1.00 97.94 80 GLU A O 1
ATOM 582 N N . LEU A 1 81 ? 14.182 -9.014 -7.660 1.00 98.31 81 LEU A N 1
ATOM 583 C CA . LEU A 1 81 ? 13.821 -8.290 -6.446 1.00 98.31 81 LEU A CA 1
ATOM 584 C C . LEU A 1 81 ? 12.319 -7.994 -6.433 1.00 98.31 81 LEU A C 1
ATOM 586 O O . LEU A 1 81 ? 11.665 -8.259 -5.435 1.00 98.31 81 LEU A O 1
ATOM 590 N N . ALA A 1 82 ? 11.727 -7.545 -7.544 1.00 98.56 82 ALA A N 1
ATOM 591 C CA . ALA A 1 82 ? 10.283 -7.309 -7.612 1.00 98.56 82 ALA A CA 1
ATOM 592 C C . ALA A 1 82 ? 9.453 -8.550 -7.214 1.00 98.56 82 ALA A C 1
ATOM 594 O O . ALA A 1 82 ? 8.507 -8.423 -6.435 1.00 98.56 82 ALA A O 1
ATOM 595 N N . HIS A 1 83 ? 9.826 -9.752 -7.672 1.00 98.50 83 HIS A N 1
ATOM 596 C CA . HIS A 1 83 ? 9.160 -10.998 -7.264 1.00 98.50 83 HIS A CA 1
ATOM 597 C C . HIS A 1 83 ? 9.368 -11.320 -5.778 1.00 98.50 83 HIS A C 1
ATOM 599 O O . HIS A 1 83 ? 8.460 -11.824 -5.114 1.00 98.50 83 HIS A O 1
ATOM 605 N N . GLU A 1 84 ? 10.556 -11.058 -5.236 1.00 98.62 84 GLU A N 1
ATOM 606 C CA . GLU A 1 84 ? 10.834 -11.184 -3.803 1.00 98.62 84 GLU A CA 1
ATOM 607 C C . GLU A 1 84 ? 9.945 -10.247 -2.972 1.00 98.62 84 GLU A C 1
ATOM 609 O O . GLU A 1 84 ? 9.262 -10.704 -2.055 1.00 98.62 84 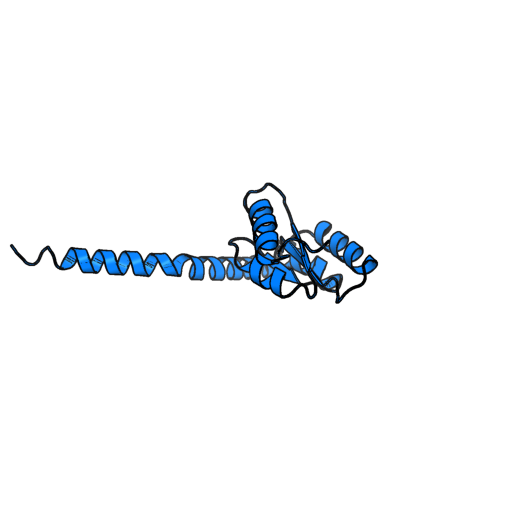GLU A O 1
ATOM 614 N N . LEU A 1 85 ? 9.857 -8.969 -3.348 1.00 98.81 85 LEU A N 1
ATOM 615 C CA . LEU A 1 85 ? 9.043 -7.973 -2.648 1.00 98.81 85 LEU A CA 1
ATOM 616 C C . LEU A 1 85 ? 7.558 -8.336 -2.657 1.00 98.81 85 LEU A C 1
ATOM 618 O O . LEU A 1 85 ? 6.898 -8.236 -1.624 1.00 98.81 85 LEU A O 1
ATOM 622 N N . VAL A 1 86 ? 7.038 -8.815 -3.792 1.00 98.75 86 VAL A N 1
ATOM 623 C CA . VAL A 1 86 ? 5.653 -9.304 -3.881 1.00 98.75 86 VAL A CA 1
ATOM 624 C C . VAL A 1 86 ? 5.430 -10.483 -2.931 1.00 98.75 86 VAL A C 1
ATOM 626 O O . VAL A 1 86 ? 4.412 -10.518 -2.244 1.00 98.75 86 VAL A O 1
ATOM 629 N N . ARG A 1 87 ? 6.379 -11.422 -2.825 1.00 98.75 87 ARG A N 1
ATOM 630 C CA . ARG A 1 87 ? 6.276 -12.546 -1.878 1.00 98.75 87 ARG A CA 1
ATOM 631 C C . ARG A 1 87 ? 6.282 -12.077 -0.423 1.00 98.75 87 ARG A C 1
ATOM 633 O O . ARG A 1 87 ? 5.439 -12.531 0.345 1.00 98.75 87 ARG A O 1
ATOM 640 N N . HIS A 1 88 ? 7.170 -11.154 -0.050 1.00 98.75 88 HIS A N 1
ATOM 641 C CA . HIS A 1 88 ? 7.197 -10.593 1.306 1.00 98.75 88 HIS A CA 1
ATOM 642 C C . HIS A 1 88 ? 5.917 -9.838 1.650 1.00 98.75 88 HIS A C 1
ATOM 644 O O . HIS A 1 88 ? 5.382 -10.025 2.740 1.00 98.75 88 HIS A O 1
ATOM 650 N N . PHE A 1 89 ? 5.411 -9.037 0.712 1.00 98.88 89 PHE A N 1
ATOM 651 C CA . PHE A 1 89 ? 4.151 -8.324 0.856 1.00 98.88 89 PHE A CA 1
ATOM 652 C C . PHE A 1 89 ? 2.975 -9.281 1.029 1.00 98.88 89 PHE A C 1
ATOM 654 O O . PHE A 1 89 ? 2.199 -9.115 1.958 1.00 98.88 89 PHE A O 1
ATOM 661 N N . LEU A 1 90 ? 2.831 -10.299 0.176 1.00 98.62 90 LEU A N 1
ATOM 662 C CA . LEU A 1 90 ? 1.716 -11.249 0.257 1.00 98.62 90 LEU A CA 1
ATOM 663 C C . LEU A 1 90 ? 1.812 -12.173 1.480 1.00 98.62 90 LEU A C 1
ATOM 665 O O . LEU A 1 90 ? 0.784 -12.528 2.048 1.00 98.62 90 LEU A O 1
ATOM 669 N N . GLY A 1 91 ? 3.024 -12.532 1.908 1.00 98.44 91 GLY A N 1
ATOM 670 C CA . GLY A 1 91 ? 3.253 -13.384 3.078 1.00 98.44 91 GLY A CA 1
ATOM 671 C C . GLY A 1 91 ? 3.140 -12.665 4.427 1.00 98.44 91 GLY A C 1
ATOM 672 O O . GLY A 1 91 ? 3.041 -13.322 5.460 1.00 98.44 91 GLY A O 1
ATOM 673 N N . ALA A 1 92 ? 3.159 -11.331 4.446 1.00 98.56 92 ALA A N 1
ATOM 674 C CA . ALA A 1 92 ? 3.038 -10.553 5.674 1.00 98.56 92 ALA A CA 1
ATOM 675 C C . ALA A 1 92 ? 1.592 -10.502 6.193 1.00 98.56 92 ALA A C 1
ATOM 677 O O . ALA A 1 92 ? 0.627 -10.509 5.420 1.00 98.56 92 ALA A O 1
ATOM 678 N N . THR A 1 93 ? 1.441 -10.384 7.512 1.00 98.56 93 THR A N 1
ATOM 679 C CA . THR A 1 93 ? 0.149 -10.227 8.198 1.00 98.56 93 THR A CA 1
ATOM 680 C C . THR A 1 93 ? 0.218 -9.028 9.130 1.00 98.56 93 THR A C 1
ATOM 682 O O . THR A 1 93 ? 1.252 -8.795 9.750 1.00 98.56 93 THR A O 1
ATOM 685 N N . PHE A 1 94 ? -0.873 -8.265 9.233 1.00 98.62 94 PHE A N 1
ATOM 686 C CA . PHE A 1 94 ? -0.953 -7.166 10.188 1.00 98.62 94 PHE A CA 1
ATOM 687 C C . PHE A 1 94 ? -0.733 -7.689 11.613 1.00 98.62 94 PHE A C 1
ATOM 689 O O . PHE A 1 94 ? -1.432 -8.594 12.066 1.00 98.62 94 PHE A O 1
ATOM 696 N N . SER A 1 95 ? 0.240 -7.116 12.316 1.00 97.81 95 SER A N 1
ATOM 697 C CA . SER A 1 95 ? 0.682 -7.616 13.626 1.00 97.81 95 SER A CA 1
ATOM 698 C C . SER A 1 95 ? -0.355 -7.444 14.737 1.00 97.81 95 SER A C 1
ATOM 700 O O . SER A 1 95 ? -0.348 -8.189 15.712 1.00 97.81 95 SER A O 1
ATOM 702 N N . GLY A 1 96 ? -1.217 -6.427 14.640 1.00 97.00 96 GLY A N 1
ATOM 703 C CA . GLY A 1 96 ? -2.180 -6.099 15.692 1.00 97.00 96 GLY A CA 1
ATOM 704 C C . GLY A 1 96 ? -1.564 -5.551 16.987 1.00 97.00 96 GLY A C 1
ATOM 705 O O . GLY A 1 96 ? -2.305 -5.309 17.940 1.00 97.00 96 GLY A O 1
ATOM 706 N N . GLU A 1 97 ? -0.247 -5.312 17.045 1.00 98.44 97 GLU A N 1
ATOM 707 C CA . GLU A 1 97 ? 0.397 -4.714 18.221 1.00 98.44 97 GLU A CA 1
ATOM 708 C C . GLU A 1 97 ? -0.225 -3.350 18.560 1.00 98.44 97 GLU A C 1
ATOM 710 O O . GLU A 1 97 ? -0.566 -2.567 17.668 1.00 98.44 97 GLU A O 1
ATOM 715 N N . GLU A 1 98 ? -0.299 -3.013 19.854 1.00 98.38 98 GLU A N 1
ATOM 716 C CA . GLU A 1 98 ? -0.932 -1.774 20.344 1.00 98.38 98 GLU A CA 1
ATOM 717 C C . GLU A 1 98 ? -0.422 -0.528 19.608 1.00 98.38 98 GLU A C 1
ATOM 719 O O . GLU A 1 98 ? -1.208 0.304 19.142 1.00 98.38 98 GLU A O 1
ATOM 724 N N . ARG A 1 99 ? 0.897 -0.428 19.413 1.00 98.31 99 ARG A N 1
ATOM 725 C CA . ARG A 1 99 ? 1.515 0.701 18.708 1.00 98.31 99 ARG A CA 1
ATOM 726 C C . ARG A 1 99 ? 1.110 0.783 17.231 1.00 98.31 99 ARG A C 1
ATOM 728 O O . ARG A 1 99 ? 0.993 1.902 16.726 1.00 98.31 99 ARG A O 1
ATOM 735 N N . HIS A 1 100 ? 0.898 -0.350 16.558 1.00 98.44 100 HIS A N 1
ATOM 736 C CA . HIS A 1 100 ? 0.533 -0.433 15.139 1.00 98.44 100 HIS A CA 1
ATOM 737 C C . HIS A 1 100 ? -0.955 -0.143 14.952 1.00 98.44 100 HIS A C 1
ATOM 739 O O . HIS A 1 100 ? -1.309 0.781 14.220 1.00 98.44 100 HIS A O 1
ATOM 745 N N . ALA A 1 101 ? -1.823 -0.786 15.737 1.00 98.56 101 ALA A N 1
ATOM 746 C CA . ALA A 1 101 ? -3.260 -0.512 15.741 1.00 98.56 101 ALA A CA 1
ATOM 747 C C . ALA A 1 101 ? -3.571 0.967 16.038 1.00 98.56 101 ALA A C 1
ATOM 749 O O . ALA A 1 101 ? -4.346 1.607 15.324 1.00 98.56 101 ALA A O 1
ATOM 750 N N . ARG A 1 102 ? -2.903 1.563 17.037 1.00 98.62 102 ARG A N 1
ATOM 751 C CA . ARG A 1 102 ? -3.068 2.985 17.376 1.00 98.62 102 ARG A CA 1
ATOM 752 C C . ARG A 1 102 ? -2.646 3.919 16.238 1.00 98.62 102 ARG A C 1
ATOM 754 O O . ARG A 1 102 ? -3.269 4.964 16.049 1.00 98.62 102 ARG A O 1
ATOM 761 N N . ARG A 1 103 ? -1.557 3.610 15.525 1.00 98.62 103 ARG A N 1
ATOM 762 C CA . ARG A 1 103 ? -1.067 4.427 14.398 1.00 98.62 103 ARG A CA 1
ATOM 763 C C . ARG A 1 103 ? -1.984 4.296 13.189 1.00 98.62 103 ARG A C 1
ATOM 765 O O . ARG A 1 103 ? -2.389 5.326 12.654 1.00 98.62 103 ARG A O 1
ATOM 772 N N . LEU A 1 104 ? -2.395 3.078 12.850 1.00 98.44 104 LEU A N 1
ATOM 773 C CA . LEU A 1 104 ? -3.368 2.816 11.793 1.00 98.44 104 LEU A CA 1
ATOM 774 C C . LEU A 1 104 ? -4.682 3.570 12.039 1.00 98.44 104 LEU A C 1
ATOM 776 O O . LEU A 1 104 ? -5.206 4.219 11.138 1.00 98.44 104 LEU A O 1
ATOM 780 N N . GLU A 1 105 ? -5.176 3.583 13.277 1.00 98.50 105 GLU A N 1
ATOM 781 C CA . GLU A 1 105 ? -6.382 4.337 13.629 1.00 98.50 105 GLU A CA 1
ATOM 782 C C . GLU A 1 105 ? -6.207 5.855 13.441 1.00 98.50 105 GLU A C 1
ATOM 784 O O . GLU A 1 105 ? -7.130 6.551 13.016 1.00 98.50 105 GLU A O 1
ATOM 789 N N . LYS A 1 106 ? -5.012 6.402 13.702 1.00 98.38 106 LYS A N 1
ATOM 790 C CA . LYS A 1 106 ? -4.719 7.813 13.398 1.00 98.38 106 LYS A CA 1
ATOM 791 C C . LYS A 1 106 ? -4.721 8.081 11.892 1.00 98.38 106 LYS A C 1
ATOM 793 O O . LYS A 1 106 ? -5.239 9.118 11.487 1.00 98.38 106 LYS A O 1
ATOM 798 N N . VAL A 1 107 ? -4.194 7.164 11.080 1.00 98.00 107 VAL A N 1
ATOM 799 C CA . VAL A 1 107 ? -4.231 7.265 9.610 1.00 98.00 107 VAL A CA 1
ATOM 800 C C . VAL A 1 107 ? -5.678 7.260 9.106 1.00 98.00 107 VAL A C 1
ATOM 802 O O . VAL A 1 107 ? -6.068 8.174 8.381 1.00 98.00 107 VAL A O 1
ATOM 805 N N . LYS A 1 108 ? -6.512 6.325 9.578 1.00 97.44 108 LYS A N 1
ATOM 806 C CA . LYS A 1 108 ? -7.952 6.272 9.252 1.00 97.44 108 LYS A CA 1
ATOM 807 C C . LYS A 1 108 ? -8.687 7.558 9.646 1.00 97.44 108 LYS A C 1
ATOM 809 O O . LYS A 1 108 ? -9.505 8.077 8.889 1.00 97.44 108 LYS A O 1
ATOM 814 N N . LYS A 1 109 ? -8.358 8.136 10.808 1.00 97.25 109 LYS A N 1
ATOM 815 C CA . LYS A 1 109 ? -8.908 9.433 11.241 1.00 97.25 109 LYS A CA 1
ATOM 816 C C . LYS A 1 109 ? -8.490 10.590 10.335 1.00 97.25 109 LYS A C 1
ATOM 818 O O . LYS A 1 109 ? -9.319 11.457 10.067 1.00 97.25 109 LYS A O 1
ATOM 823 N N . LEU A 1 110 ? -7.236 10.627 9.871 1.00 96.38 110 LEU A N 1
ATOM 824 C CA . LEU A 1 110 ? -6.789 11.638 8.907 1.00 96.38 110 LEU A CA 1
ATOM 825 C C . LEU A 1 110 ? -7.629 11.557 7.631 1.00 96.38 110 LEU A C 1
ATOM 827 O O . LEU A 1 110 ? -8.211 12.560 7.226 1.00 96.38 110 LEU A O 1
ATOM 831 N N . GLU A 1 111 ? -7.765 10.364 7.058 1.00 95.75 111 GLU A N 1
ATOM 832 C CA . GLU A 1 111 ? -8.590 10.131 5.873 1.00 95.75 111 GLU A CA 1
ATOM 833 C C . GLU A 1 111 ? -10.039 10.607 6.072 1.00 95.75 111 GLU A C 1
ATOM 835 O O . GLU A 1 111 ? -10.531 11.445 5.312 1.00 95.75 111 GLU A O 1
ATOM 840 N N . ALA A 1 112 ? -10.705 10.162 7.142 1.00 94.69 112 ALA A N 1
ATOM 841 C CA . ALA A 1 112 ? -12.086 10.542 7.433 1.00 94.69 112 ALA A CA 1
ATOM 842 C C . ALA A 1 112 ? -12.270 12.068 7.568 1.00 94.69 112 ALA A C 1
ATOM 844 O O . ALA A 1 112 ? -13.250 12.629 7.066 1.00 94.69 112 ALA A O 1
ATOM 845 N N . ASN A 1 113 ? -11.316 12.756 8.205 1.00 93.75 113 ASN A N 1
ATOM 846 C CA . ASN A 1 113 ? -11.359 14.208 8.385 1.00 93.75 113 ASN A CA 1
ATOM 847 C C . ASN A 1 113 ? -11.313 14.961 7.050 1.00 93.75 113 ASN A C 1
ATOM 849 O O . ASN A 1 113 ? -12.068 15.919 6.861 1.00 93.75 113 ASN A O 1
ATOM 853 N N . PHE A 1 114 ? -10.464 14.524 6.118 1.00 90.75 114 PHE A N 1
ATOM 854 C CA . PHE A 1 114 ? -10.311 15.185 4.821 1.00 90.75 114 PHE A CA 1
ATOM 855 C C . PHE A 1 114 ? -11.384 14.765 3.801 1.00 90.75 114 PHE A C 1
ATOM 857 O O . PHE A 1 114 ? -11.766 15.581 2.964 1.00 90.75 114 PHE A O 1
ATOM 864 N N . LEU A 1 115 ? -11.988 13.577 3.928 1.00 88.19 115 LEU A N 1
ATOM 865 C CA . LEU A 1 115 ? -13.173 13.183 3.144 1.00 88.19 115 LEU A CA 1
ATOM 866 C C . LEU A 1 115 ? -14.472 13.866 3.605 1.00 88.19 115 LEU A C 1
ATOM 868 O O . LEU A 1 115 ? -15.450 13.951 2.854 1.00 88.19 115 LEU A O 1
ATOM 872 N N . ALA A 1 116 ? -14.524 14.358 4.843 1.00 75.19 116 ALA A N 1
ATOM 873 C CA . ALA A 1 116 ? -15.664 15.117 5.355 1.00 75.19 116 ALA A CA 1
ATOM 874 C C . ALA A 1 116 ? -15.668 16.591 4.896 1.00 75.19 116 ALA A C 1
ATOM 876 O O . ALA A 1 116 ? -16.698 17.266 5.017 1.00 75.19 116 ALA A O 1
ATOM 877 N N . PHE A 1 117 ? -14.549 17.087 4.355 1.00 63.38 117 PHE A N 1
ATOM 878 C CA . PHE A 1 117 ? -14.340 18.500 4.031 1.00 63.38 117 PHE A CA 1
ATOM 879 C C . PHE A 1 117 ? -15.325 19.080 2.986 1.00 63.38 117 PHE A C 1
ATOM 881 O O . PHE A 1 117 ? -15.784 20.204 3.192 1.00 63.38 117 PHE A O 1
ATOM 888 N N . PRO A 1 118 ? -15.800 18.341 1.956 1.00 56.25 118 PRO A N 1
ATOM 889 C CA . PRO A 1 118 ? -16.807 18.874 1.028 1.00 56.25 118 PRO A CA 1
ATOM 890 C C . PRO A 1 118 ? -18.213 19.015 1.641 1.00 56.25 118 PRO A C 1
ATOM 892 O O . PRO A 1 118 ? -18.997 19.863 1.221 1.00 56.25 118 PRO A O 1
ATOM 895 N N . ARG A 1 119 ? -18.569 18.206 2.652 1.00 53.22 119 ARG A N 1
ATOM 896 C CA . ARG A 1 119 ? -19.954 18.123 3.165 1.00 53.22 119 ARG A CA 1
ATOM 897 C C . ARG A 1 119 ? -20.315 19.223 4.161 1.00 53.22 119 ARG A C 1
ATOM 899 O O . ARG A 1 119 ? -21.468 19.648 4.213 1.00 53.22 119 ARG A O 1
ATOM 906 N N . LYS A 1 120 ? -19.349 19.720 4.940 1.00 51.66 120 LYS A N 1
ATOM 907 C CA . LYS A 1 120 ? -19.613 20.779 5.931 1.00 51.66 120 LYS A CA 1
ATOM 908 C C . LYS A 1 120 ? -19.858 22.150 5.287 1.00 51.66 120 LYS A C 1
ATOM 910 O O . LYS A 1 120 ? -20.671 22.906 5.809 1.00 51.66 120 LYS A O 1
ATOM 915 N N . MET A 1 121 ? -19.245 22.446 4.136 1.00 54.06 121 MET A N 1
ATOM 916 C CA . MET A 1 121 ? -19.494 23.699 3.407 1.00 54.06 121 MET A CA 1
ATOM 917 C C . MET A 1 121 ? -20.850 23.718 2.692 1.00 54.06 121 MET A C 1
ATOM 919 O O . MET A 1 121 ? -21.572 24.705 2.810 1.00 54.06 121 MET A O 1
ATOM 923 N N . VAL A 1 122 ? -21.246 22.632 2.015 1.00 56.53 122 VAL A N 1
ATOM 924 C CA . VAL A 1 122 ? -22.549 22.570 1.318 1.00 56.53 122 VAL A CA 1
ATOM 925 C C . VAL A 1 122 ? -23.713 22.745 2.303 1.00 56.53 122 VAL A C 1
ATOM 927 O O . VAL A 1 122 ? -24.627 23.533 2.056 1.00 56.53 122 VAL A O 1
ATOM 930 N N . ASN A 1 123 ? -23.637 22.108 3.476 1.00 52.84 123 ASN A N 1
ATOM 931 C CA . ASN A 1 123 ? -24.656 22.256 4.519 1.00 52.84 123 ASN A CA 1
ATOM 932 C C . ASN A 1 123 ? -24.656 23.652 5.173 1.00 52.84 123 ASN A C 1
ATOM 934 O O . ASN A 1 123 ? -25.714 24.137 5.573 1.00 52.84 123 ASN A O 1
ATOM 938 N N . ALA A 1 124 ? -23.504 24.326 5.262 1.00 57.62 124 ALA A N 1
ATOM 939 C CA . ALA A 1 124 ? -23.425 25.696 5.770 1.00 57.62 124 ALA A CA 1
ATOM 940 C C . ALA A 1 124 ? -24.050 26.714 4.796 1.00 57.62 124 ALA A C 1
ATOM 942 O O . ALA A 1 124 ? -24.776 27.608 5.233 1.00 57.62 124 ALA A O 1
ATOM 943 N N . VAL A 1 125 ? -23.847 26.545 3.484 1.00 57.72 125 VAL A N 1
ATOM 944 C CA . VAL A 1 125 ? -24.443 27.414 2.450 1.00 57.72 125 VAL A CA 1
ATOM 945 C C . VAL A 1 125 ? -25.960 27.198 2.343 1.00 57.72 125 VAL A C 1
ATOM 947 O O . VAL A 1 125 ? -26.713 28.172 2.298 1.00 57.72 125 VAL A O 1
ATOM 950 N N . GLY A 1 126 ? -26.441 25.950 2.412 1.00 54.25 126 GLY A N 1
ATOM 951 C CA . GLY A 1 126 ? -27.883 25.653 2.420 1.00 54.25 126 GLY A CA 1
ATOM 952 C C . GLY A 1 126 ? -28.632 26.261 3.618 1.00 54.25 126 GLY A C 1
ATOM 953 O O . GLY A 1 126 ? -29.757 26.743 3.481 1.00 54.25 126 GLY A O 1
ATOM 954 N N . ASN A 1 127 ? -27.987 26.326 4.788 1.00 53.16 127 ASN A N 1
ATOM 955 C CA . ASN A 1 127 ? -28.586 26.877 6.009 1.00 53.16 127 ASN A CA 1
ATOM 956 C C . ASN A 1 127 ? -28.552 28.425 6.062 1.00 53.16 127 ASN A C 1
ATOM 958 O O . ASN A 1 127 ? -29.340 29.043 6.780 1.00 53.16 127 ASN A O 1
ATOM 962 N N . LEU A 1 128 ? -27.676 29.069 5.282 1.00 55.78 128 LEU A N 1
ATOM 963 C CA . LEU A 1 128 ? -27.666 30.526 5.076 1.00 55.78 128 LEU A CA 1
ATOM 964 C C . LEU A 1 128 ? -28.761 30.971 4.090 1.00 55.78 128 LEU A C 1
ATOM 966 O O . LEU A 1 128 ? -29.422 31.981 4.332 1.00 55.78 128 LEU A O 1
ATOM 970 N N . ALA A 1 129 ? -29.032 30.187 3.040 1.00 56.03 129 ALA A N 1
ATOM 971 C CA . ALA A 1 129 ? -30.108 30.468 2.083 1.00 56.03 129 ALA A CA 1
ATOM 972 C C . ALA A 1 129 ? -31.517 30.335 2.705 1.00 56.03 129 ALA A C 1
ATOM 974 O O . ALA A 1 129 ? -32.404 31.139 2.418 1.00 56.03 129 ALA A O 1
ATOM 975 N N . GLY A 1 130 ? -31.720 29.379 3.622 1.00 52.47 130 GLY A N 1
ATOM 976 C CA . GLY A 1 130 ? -33.004 29.168 4.312 1.00 52.47 130 GLY A CA 1
ATOM 977 C C . GLY A 1 130 ? -33.349 30.202 5.396 1.00 52.47 130 GLY A C 1
ATOM 978 O O . GLY A 1 130 ? -34.516 30.340 5.767 1.00 52.47 130 GLY A O 1
ATOM 979 N N . LYS A 1 131 ? -32.367 30.960 5.902 1.00 55.94 131 LYS A N 1
ATOM 980 C CA . LYS A 1 131 ? -32.592 32.002 6.925 1.00 55.94 131 LYS A CA 1
ATOM 981 C C . LYS A 1 131 ? -33.031 33.348 6.341 1.00 55.94 131 LYS A C 1
ATOM 983 O O . LYS A 1 131 ? -33.649 34.133 7.057 1.00 55.94 131 LYS A O 1
ATOM 988 N N . ASN A 1 132 ? -32.796 33.5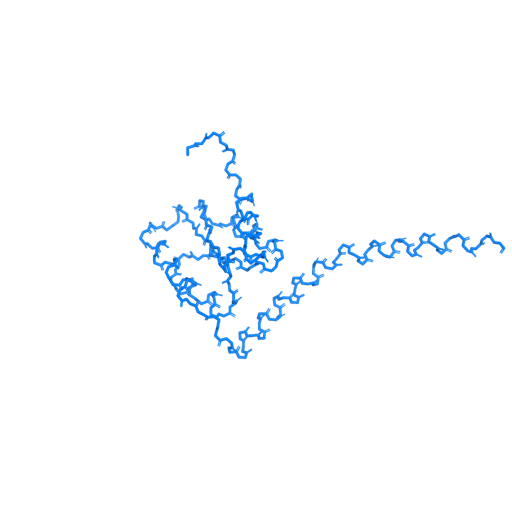90 5.049 1.00 52.94 132 ASN A N 1
ATOM 989 C CA . ASN A 1 132 ? -33.211 34.828 4.380 1.00 52.94 132 ASN A CA 1
ATOM 990 C C . ASN A 1 132 ? -34.671 34.828 3.890 1.00 52.94 132 ASN A C 1
ATOM 992 O O . ASN A 1 132 ? -35.202 35.903 3.623 1.00 52.94 132 ASN A O 1
ATOM 996 N N . SER A 1 133 ? -35.360 33.679 3.823 1.00 55.12 133 SER A N 1
ATOM 997 C CA . SER A 1 133 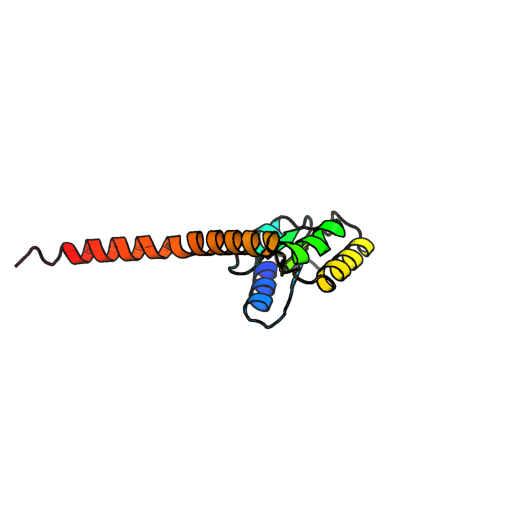? -36.780 33.642 3.418 1.00 55.12 133 SER A CA 1
ATOM 998 C C . SER A 1 133 ? -37.771 33.831 4.575 1.00 55.12 133 SER A C 1
ATOM 1000 O O . SER A 1 133 ? -38.925 34.174 4.338 1.00 55.12 133 SER A O 1
ATOM 1002 N N . LYS A 1 134 ? -37.335 33.677 5.836 1.00 55.91 134 LYS A N 1
ATOM 1003 C CA . LYS A 1 134 ? -38.202 33.793 7.028 1.00 55.91 134 LYS A CA 1
ATOM 1004 C C . LYS A 1 134 ? -38.229 35.183 7.683 1.00 55.91 134 LYS A C 1
ATOM 1006 O O . LYS A 1 134 ? -38.854 35.339 8.722 1.00 55.91 134 LYS A O 1
ATOM 1011 N N . ARG A 1 135 ? -37.580 36.194 7.090 1.00 56.12 135 ARG A N 1
ATOM 1012 C CA . ARG A 1 135 ? -37.614 37.601 7.558 1.00 56.12 135 ARG A CA 1
ATOM 1013 C C . ARG A 1 135 ? -38.539 38.519 6.741 1.00 56.12 135 ARG A C 1
ATOM 1015 O O . ARG A 1 135 ? -38.519 39.726 6.944 1.00 56.12 135 ARG A O 1
ATOM 1022 N N . LYS A 1 136 ? -39.342 37.966 5.825 1.00 50.62 136 LYS A N 1
ATOM 1023 C CA . LYS A 1 136 ? -40.374 38.698 5.070 1.00 50.62 136 LYS A CA 1
ATOM 1024 C C . LYS A 1 136 ? -41.746 38.036 5.236 1.00 50.62 136 LYS A C 1
ATOM 1026 O O . LYS A 1 136 ? -42.253 37.460 4.279 1.00 50.62 136 LYS A O 1
ATOM 1031 N N . LYS A 1 137 ? -42.314 38.084 6.438 1.00 42.44 137 LYS A N 1
ATOM 1032 C CA . LYS A 1 137 ? -43.761 38.077 6.696 1.00 42.44 137 LYS A CA 1
ATOM 1033 C C . LYS A 1 137 ? -44.017 38.807 8.002 1.00 42.44 137 LYS A C 1
ATOM 1035 O O . LYS A 1 137 ? -43.193 38.608 8.921 1.00 42.44 137 LYS A O 1
#

pLDDT: mean 89.09, std 17.1, range [42.44, 98.88]

Foldseek 3Di:
DPPDPPPLLVVLVVQLCCCVVVVDVAEEEEDQQLVNNQVNNVVRPPAAEDEDQDLCCLQVCCQQQVHRYYTYHPNRHDPVSVVSSVCSNVPHHHNPDPNRVVVNVVVNVVRVVVVCVVVVVVVVVVVVVVVVVVVPD

Radius of gyration: 20.03 Å; chains: 1; bounding box: 59×52×49 Å

Secondary structure (DSSP, 8-state):
--SS---HHHHHHHHHHHHHTTS-S-EEEEESSSHHHHHHHTTSTT--EEE-SSHHHHHHHHHHH---EEEEETTTS-HHHHHHHHHHHHH------HHHHHHHHHHHHHHHHHHTHHHHHHHHHHHHHTTSSTT--

Sequence (137 aa):
SGTQPDDYPDFAEAVGMAVRNNRADRGVLVCGSGVGASVAANKIPEIRAGLCHDSYSAHQGVEHDDMNVLVLGSRVIASELAHELVRHFLGATFSGEERHARRLEKVKKLEANFLAFPRKMVNAVGNLAGKNSKRKK